Protein AF-A0A372R5J8-F1 (afdb_monomer_lite)

pLDDT: mean 78.82, std 16.4, range [39.34, 97.75]

Foldseek 3Di:
DWPWDKFKWAFADDDPFWTWTAGPVGDTDIDTPVPDDPPDDHGDMDIDIDTDDVVVVVVVVVVVVVVVVVCCVQPPPDAWDWKAKDWPDDDPFWTKIFIDPTRHRPFDQDFFWFDFPNHTDPDGDDPPGRMDPTDGDDDPPGPDDDTTGDGD

Radius of gyration: 34.46 Å; chains: 1; bounding box: 67×27×85 Å

Structure (mmCIF, N/CA/C/O backbone):
data_AF-A0A372R5J8-F1
#
_entry.id   AF-A0A372R5J8-F1
#
loop_
_atom_site.group_PDB
_atom_site.id
_atom_site.type_symbol
_atom_site.label_atom_id
_atom_site.label_alt_id
_atom_site.label_comp_id
_atom_site.label_asym_id
_atom_site.label_entity_id
_atom_site.label_seq_id
_atom_site.pdbx_PDB_ins_code
_atom_site.Cartn_x
_atom_site.Cartn_y
_atom_site.Cartn_z
_atom_site.occupancy
_atom_site.B_iso_or_equiv
_atom_site.auth_seq_id
_atom_site.auth_comp_id
_atom_site.auth_asym_id
_atom_site.auth_atom_id
_atom_site.pdbx_PDB_model_num
ATOM 1 N N . MET A 1 1 ? -27.529 12.595 8.015 1.00 42.12 1 MET A N 1
ATOM 2 C CA . MET A 1 1 ? -27.718 12.433 9.472 1.00 42.12 1 MET A CA 1
ATOM 3 C C . MET A 1 1 ? -26.872 11.249 9.901 1.00 42.12 1 MET A C 1
ATOM 5 O O . MET A 1 1 ? -27.160 10.144 9.464 1.00 42.12 1 MET A O 1
ATOM 9 N N . ALA A 1 2 ? -25.776 11.479 10.626 1.00 51.44 2 ALA A N 1
ATOM 10 C CA . ALA A 1 2 ? -24.936 10.392 11.119 1.00 51.44 2 ALA A CA 1
ATOM 11 C C . ALA A 1 2 ? -25.646 9.736 12.309 1.00 51.44 2 ALA A C 1
ATOM 13 O O . ALA A 1 2 ? -25.893 10.382 13.324 1.00 51.44 2 ALA A O 1
ATOM 14 N N . THR A 1 3 ? -26.035 8.476 12.154 1.00 53.84 3 THR A N 1
ATOM 15 C CA . THR A 1 3 ? -26.587 7.654 13.231 1.00 53.84 3 THR A CA 1
ATOM 16 C C . THR A 1 3 ? -25.436 7.223 14.126 1.00 53.84 3 THR A C 1
ATOM 18 O O . THR A 1 3 ? -24.799 6.203 13.871 1.00 53.84 3 THR A O 1
ATOM 21 N N . SER A 1 4 ? -25.124 8.026 15.139 1.00 62.84 4 SER A N 1
ATOM 22 C CA . SER A 1 4 ? -24.147 7.637 16.148 1.00 62.84 4 SER A CA 1
ATOM 23 C C . SER A 1 4 ? -24.740 6.552 17.033 1.00 62.84 4 SER A C 1
ATOM 25 O O . SER A 1 4 ? -25.627 6.830 17.842 1.00 62.84 4 SER A O 1
ATOM 27 N N . THR A 1 5 ? -24.274 5.317 16.876 1.00 80.88 5 THR A N 1
ATOM 28 C CA . THR A 1 5 ? -24.660 4.212 17.753 1.00 80.88 5 THR A CA 1
ATOM 29 C C . THR A 1 5 ? -23.683 4.160 18.921 1.00 80.88 5 THR A C 1
ATOM 31 O O . THR A 1 5 ? -22.514 3.812 18.745 1.00 80.88 5 THR A O 1
ATOM 34 N N . SER A 1 6 ? -24.153 4.548 20.107 1.00 84.88 6 SER A N 1
ATOM 35 C CA . SER A 1 6 ? -23.440 4.312 21.362 1.00 84.88 6 SER A CA 1
ATOM 36 C C . SER A 1 6 ? -23.974 3.035 21.988 1.00 84.88 6 SER A C 1
ATOM 38 O O . SER A 1 6 ? -25.180 2.920 22.200 1.00 84.88 6 SER A O 1
ATOM 40 N N . VAL A 1 7 ? -23.082 2.101 22.295 1.00 89.19 7 VAL A N 1
ATOM 41 C CA . VAL A 1 7 ? -23.425 0.829 22.939 1.00 89.19 7 VAL A CA 1
ATOM 42 C C . VAL A 1 7 ? -22.705 0.748 24.279 1.00 89.19 7 VAL A C 1
ATOM 44 O O . VAL A 1 7 ? -21.545 1.152 24.403 1.00 89.19 7 VAL A O 1
ATOM 47 N N . GLN A 1 8 ? -23.422 0.270 25.292 1.00 91.12 8 GLN A N 1
ATOM 48 C CA . GLN A 1 8 ? -22.884 0.042 26.623 1.00 91.12 8 GLN A CA 1
ATOM 49 C C . GLN A 1 8 ? -22.286 -1.362 26.717 1.00 91.12 8 GLN A C 1
ATOM 51 O O . GLN A 1 8 ? -22.878 -2.339 26.259 1.00 91.12 8 GLN A O 1
ATOM 56 N N . PHE A 1 9 ? -21.120 -1.451 27.344 1.00 92.94 9 PHE A N 1
ATOM 57 C CA . PHE A 1 9 ? -20.402 -2.693 27.571 1.00 92.94 9 PHE A CA 1
ATOM 58 C C . PHE A 1 9 ? -19.996 -2.817 29.035 1.00 92.94 9 PHE A C 1
ATOM 60 O O . PHE A 1 9 ? -19.575 -1.847 29.662 1.00 92.94 9 PHE A O 1
ATOM 67 N N . THR A 1 10 ? -20.053 -4.035 29.557 1.00 94.00 10 THR A N 1
ATOM 68 C CA . THR A 1 10 ? -19.487 -4.399 30.856 1.00 94.00 10 THR A CA 1
ATOM 69 C C . THR A 1 10 ? -18.141 -5.074 30.647 1.00 94.00 10 THR A C 1
ATOM 71 O O . THR A 1 10 ? -18.009 -5.997 29.847 1.00 94.00 10 THR A O 1
ATOM 74 N N . VAL A 1 11 ? -17.128 -4.632 31.377 1.00 93.50 11 VAL A N 1
ATOM 75 C CA . VAL A 1 11 ? -15.791 -5.220 31.352 1.00 93.50 11 VAL A CA 1
ATOM 76 C C . VAL A 1 11 ? -15.823 -6.499 32.176 1.00 93.50 11 VAL A C 1
ATOM 78 O O . VAL A 1 11 ? -15.963 -6.452 33.392 1.00 93.50 11 VAL A O 1
ATOM 81 N N . GLY A 1 12 ? -15.704 -7.654 31.533 1.00 91.00 12 GLY A N 1
ATOM 82 C CA . GLY A 1 12 ? -15.661 -8.941 32.222 1.00 91.00 12 GLY A CA 1
ATOM 83 C C . GLY A 1 12 ? -14.267 -9.214 32.777 1.00 91.00 12 GLY A C 1
ATOM 84 O O . GLY A 1 12 ? -14.005 -9.088 33.975 1.00 91.00 12 GLY A O 1
ATOM 85 N N . LYS A 1 13 ? -13.345 -9.567 31.882 1.00 90.94 13 LYS A N 1
ATOM 86 C CA . LYS A 1 13 ? -11.959 -9.908 32.218 1.00 90.94 13 LYS A CA 1
ATOM 87 C C . LYS A 1 13 ? -11.016 -8.876 31.617 1.00 90.94 13 LYS A C 1
ATOM 89 O O . LYS A 1 13 ? -11.154 -8.538 30.447 1.00 90.94 13 LYS A O 1
ATOM 94 N N . LEU A 1 14 ? -10.062 -8.404 32.409 1.00 89.56 14 LEU A N 1
ATOM 95 C CA . LEU A 1 14 ? -9.017 -7.493 31.964 1.00 89.56 14 LEU A CA 1
ATOM 96 C C . LEU A 1 14 ? -7.661 -8.185 32.117 1.00 89.56 14 LEU A C 1
ATOM 98 O O . LEU A 1 14 ? -7.237 -8.464 33.237 1.00 89.56 14 LEU A O 1
ATOM 102 N N . ASP A 1 15 ? -6.998 -8.463 30.999 1.00 86.44 15 ASP A N 1
ATOM 103 C CA . ASP A 1 15 ? -5.625 -8.964 30.958 1.00 86.44 15 ASP A CA 1
ATOM 104 C C . ASP A 1 15 ? -4.670 -7.841 30.488 1.00 86.44 15 ASP A C 1
ATOM 106 O O . ASP A 1 15 ? -5.092 -6.787 30.005 1.00 86.44 15 ASP A O 1
ATOM 110 N N . ALA A 1 16 ? -3.354 -8.057 30.596 1.00 78.62 16 ALA A N 1
ATOM 111 C CA . ALA A 1 16 ? -2.317 -7.049 30.314 1.00 78.62 16 ALA A CA 1
ATOM 112 C C . ALA A 1 16 ? -2.219 -6.576 28.842 1.00 78.62 16 ALA A C 1
ATOM 114 O O . ALA A 1 16 ? -1.345 -5.779 28.515 1.00 78.62 16 ALA A O 1
ATOM 115 N N . GLY A 1 17 ? -3.099 -7.041 27.952 1.00 86.44 17 GLY A N 1
ATOM 116 C CA . GLY A 1 17 ? -3.135 -6.615 26.548 1.00 86.44 17 GLY A CA 1
ATOM 117 C C . GLY A 1 17 ? -4.535 -6.592 25.936 1.00 86.44 17 GLY A C 1
ATOM 118 O O . GLY A 1 17 ? -4.828 -5.735 25.106 1.00 86.44 17 GLY A O 1
ATOM 119 N N . MET A 1 18 ? -5.418 -7.484 26.385 1.00 92.88 18 MET A N 1
ATOM 120 C CA . MET A 1 18 ? -6.792 -7.587 25.901 1.00 92.88 18 MET A CA 1
ATOM 121 C C . MET A 1 18 ? -7.776 -7.521 27.066 1.00 92.88 18 MET A C 1
ATOM 123 O O . MET A 1 18 ? -7.498 -7.988 28.171 1.00 92.88 18 MET A O 1
ATOM 127 N N . ALA A 1 19 ? -8.940 -6.950 26.798 1.00 92.56 19 ALA A N 1
ATOM 128 C CA . ALA A 1 19 ? -10.090 -6.922 27.677 1.00 92.56 19 ALA A CA 1
ATOM 129 C C . ALA A 1 19 ? -11.259 -7.645 27.006 1.00 92.56 19 ALA A C 1
ATOM 131 O O . ALA A 1 19 ? -11.444 -7.563 25.793 1.00 92.56 19 ALA A O 1
ATOM 132 N N . ILE A 1 20 ? -12.066 -8.329 27.808 1.00 94.12 20 ILE A N 1
ATOM 133 C CA . ILE A 1 20 ? -13.319 -8.939 27.378 1.00 94.12 20 ILE A CA 1
ATOM 134 C C . ILE A 1 20 ? -14.452 -7.988 27.751 1.00 94.12 20 ILE A C 1
ATOM 136 O O . ILE A 1 20 ? -14.666 -7.713 28.934 1.00 94.12 20 ILE A O 1
ATOM 140 N N . LEU A 1 21 ? -15.173 -7.505 26.745 1.00 93.88 21 LEU A N 1
ATOM 141 C CA . LEU A 1 21 ? -16.349 -6.655 26.879 1.00 93.88 21 LEU A CA 1
ATOM 142 C C . LEU A 1 21 ? -17.614 -7.472 26.608 1.00 93.88 21 LEU A C 1
ATOM 144 O O . LEU A 1 21 ? -17.656 -8.266 25.670 1.00 93.88 21 LEU A O 1
ATOM 148 N N . LEU A 1 22 ? -18.640 -7.266 27.426 1.00 94.00 22 LEU A N 1
ATOM 149 C CA . LEU A 1 22 ? -19.915 -7.975 27.365 1.00 94.00 22 LEU A CA 1
ATOM 150 C C . LEU A 1 22 ? -21.054 -6.976 27.159 1.00 94.00 22 LEU A C 1
ATOM 152 O O . LEU A 1 22 ? -21.148 -5.995 27.898 1.00 94.00 22 LEU A O 1
ATOM 156 N N . THR A 1 23 ? -21.921 -7.214 26.177 1.00 91.00 23 THR A N 1
ATOM 157 C CA . THR A 1 23 ? -23.171 -6.448 26.009 1.00 91.00 23 THR A CA 1
ATOM 158 C C . THR A 1 23 ? -24.303 -7.047 26.844 1.00 91.00 23 THR A C 1
ATOM 160 O O . THR A 1 23 ? -24.238 -8.215 27.225 1.00 91.00 23 THR A O 1
ATOM 163 N N . GLU A 1 24 ? -25.403 -6.309 27.020 1.00 85.75 24 GLU A N 1
ATOM 164 C CA . GLU A 1 24 ? -26.652 -6.849 27.595 1.00 85.75 24 GLU A CA 1
ATOM 165 C C . GLU A 1 24 ? -27.191 -8.048 26.791 1.00 85.75 24 GLU A C 1
ATOM 167 O O . GLU A 1 24 ? -27.637 -9.044 27.359 1.00 85.75 24 GLU A O 1
ATOM 172 N N . ASP A 1 25 ? -27.022 -8.023 25.466 1.00 87.25 25 ASP A N 1
ATOM 173 C CA . ASP A 1 25 ? -27.414 -9.116 24.565 1.00 87.25 25 ASP A CA 1
ATOM 174 C C . ASP A 1 25 ? -26.431 -10.307 24.556 1.00 87.25 25 ASP A C 1
ATOM 176 O O . ASP A 1 25 ? -26.428 -11.105 23.624 1.00 87.25 25 ASP A O 1
ATOM 180 N N . HIS A 1 26 ? -25.573 -10.433 25.575 1.00 82.75 26 HIS A N 1
ATOM 181 C CA . HIS A 1 26 ? -24.602 -11.527 25.736 1.00 82.75 26 HIS A CA 1
ATOM 182 C C . HIS A 1 26 ? -23.557 -11.651 24.609 1.00 82.75 26 HIS A C 1
ATOM 184 O O . HIS A 1 26 ? -22.914 -12.694 24.468 1.00 82.75 26 HIS A O 1
ATOM 190 N N . HIS A 1 27 ? -23.330 -10.593 23.825 1.00 88.81 27 HIS A N 1
ATOM 191 C CA . HIS A 1 27 ? -22.216 -10.554 22.885 1.00 88.81 27 HIS A CA 1
ATOM 192 C C . HIS A 1 27 ? -20.907 -10.342 23.637 1.00 88.81 27 HIS A C 1
ATOM 194 O O . HIS A 1 27 ? -20.806 -9.476 24.507 1.00 88.81 27 HIS A O 1
ATOM 200 N N . LEU A 1 28 ? -19.901 -11.123 23.256 1.00 92.38 28 LEU A N 1
ATOM 201 C CA . LEU A 1 28 ? -18.544 -11.035 23.766 1.00 92.38 28 LEU A CA 1
ATOM 202 C C . LEU A 1 28 ? -17.658 -10.372 22.714 1.00 92.38 28 LEU A C 1
ATOM 204 O O . LEU A 1 28 ? -17.612 -10.820 21.569 1.00 92.38 28 LEU A O 1
ATOM 208 N N . ILE A 1 29 ? -16.943 -9.323 23.113 1.00 92.56 29 ILE A N 1
ATOM 209 C CA . ILE A 1 29 ? -15.983 -8.620 22.263 1.00 92.56 29 ILE A CA 1
ATOM 210 C C . 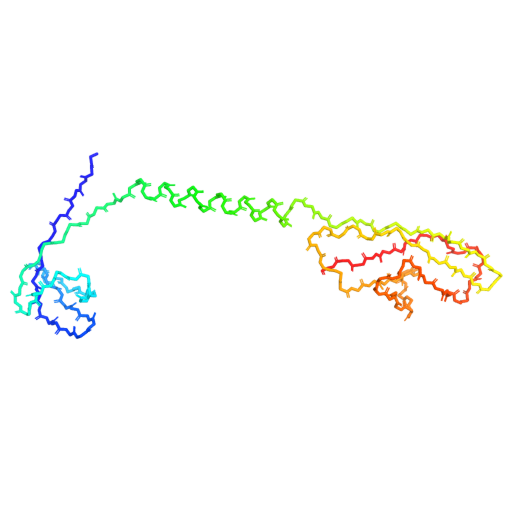ILE A 1 29 ? -14.618 -8.627 22.941 1.00 92.56 29 ILE A C 1
ATOM 212 O O . ILE A 1 29 ? -14.480 -8.220 24.093 1.00 92.56 29 ILE A O 1
ATOM 216 N N . GLU A 1 30 ? -13.599 -9.052 22.204 1.00 93.38 30 GLU A N 1
ATOM 217 C CA . GLU A 1 30 ? -12.208 -8.863 22.599 1.00 93.38 30 GLU A CA 1
ATOM 218 C C . GLU A 1 30 ? -11.747 -7.475 22.151 1.00 93.38 30 GLU A C 1
ATOM 220 O O . GLU A 1 30 ? -11.743 -7.156 20.961 1.00 93.38 30 GLU A O 1
ATOM 225 N N . PHE A 1 31 ? -11.374 -6.634 23.109 1.00 92.62 31 PHE A N 1
ATOM 226 C CA . PHE A 1 31 ? -10.997 -5.248 22.866 1.00 92.62 31 PHE A CA 1
ATOM 227 C C . PHE A 1 31 ? -9.607 -4.962 23.449 1.00 92.62 31 PHE A C 1
ATOM 229 O O . PHE A 1 31 ? -9.354 -5.336 24.595 1.00 92.62 31 PHE A O 1
ATOM 236 N N . PRO A 1 32 ? -8.688 -4.306 22.717 1.00 94.06 32 PRO A N 1
ATOM 237 C CA . PRO A 1 32 ? -7.368 -3.973 23.247 1.00 94.06 32 PRO A CA 1
ATOM 238 C C . PRO A 1 32 ? -7.473 -3.127 24.519 1.00 94.06 32 PRO A C 1
ATOM 240 O O . PRO A 1 32 ? -8.067 -2.047 24.502 1.00 94.06 32 PRO A O 1
ATOM 243 N N . SER A 1 33 ? -6.866 -3.581 25.619 1.00 91.44 33 SER A N 1
ATOM 244 C CA . SER A 1 33 ? -6.976 -2.882 26.909 1.00 91.44 33 SER A CA 1
ATOM 245 C C . SER A 1 33 ? -6.317 -1.498 26.888 1.00 91.44 33 SER A C 1
ATOM 247 O O . SER A 1 33 ? -6.728 -0.616 27.634 1.00 91.44 33 SER A O 1
ATOM 249 N N . LEU A 1 34 ? -5.365 -1.275 25.974 1.00 92.31 34 LEU A N 1
ATOM 250 C CA . LEU A 1 34 ? -4.718 0.020 25.734 1.00 92.31 34 LEU A CA 1
ATOM 251 C C . LEU A 1 34 ? -5.693 1.116 25.276 1.00 92.31 34 LEU A C 1
ATOM 253 O O . LEU A 1 34 ? -5.463 2.291 25.543 1.00 92.31 34 LEU A O 1
ATOM 257 N N . LEU A 1 35 ? -6.753 0.743 24.556 1.00 92.06 35 LEU A N 1
ATOM 258 C CA . LEU A 1 35 ? -7.739 1.690 24.030 1.00 92.06 35 LEU A CA 1
ATOM 259 C C . LEU A 1 35 ? -8.853 1.996 25.042 1.00 92.06 35 LEU A C 1
ATOM 261 O O . LEU A 1 35 ? -9.721 2.822 24.760 1.00 92.06 35 LEU A O 1
ATOM 265 N N . LEU A 1 36 ? -8.853 1.334 26.204 1.00 91.38 36 LEU A N 1
ATOM 266 C CA . LEU A 1 36 ? -9.789 1.628 27.283 1.00 91.38 36 LEU A CA 1
ATOM 267 C C . LEU A 1 36 ? -9.307 2.824 28.121 1.00 91.38 36 LEU A C 1
ATOM 269 O O . LEU A 1 36 ? -8.102 3.053 28.249 1.00 91.38 36 LEU A O 1
ATOM 273 N N . PRO A 1 37 ? -10.233 3.578 28.737 1.00 90.25 37 PRO A N 1
ATOM 274 C CA . PRO A 1 37 ? -9.875 4.630 29.678 1.00 90.25 37 PRO A CA 1
ATOM 275 C C . PRO A 1 37 ? -9.018 4.106 30.845 1.00 90.25 37 PRO A C 1
ATOM 277 O O . PRO A 1 37 ? -9.201 2.970 31.294 1.00 90.25 37 PRO A O 1
ATOM 280 N N . PRO A 1 38 ? -8.111 4.931 31.393 1.00 89.38 38 PRO A N 1
ATOM 281 C CA . PRO A 1 38 ? -7.332 4.546 32.562 1.00 89.38 38 PRO A CA 1
ATOM 282 C C . PRO A 1 38 ? -8.242 4.334 33.781 1.00 89.38 38 PRO A C 1
ATOM 284 O O . PRO A 1 38 ? -9.211 5.063 33.983 1.00 89.38 38 PRO A O 1
ATOM 287 N N . GLY A 1 39 ? -7.906 3.350 34.621 1.00 87.06 39 GLY A N 1
ATOM 288 C CA . GLY A 1 39 ? -8.648 3.048 35.853 1.00 87.06 39 GLY A CA 1
ATOM 289 C C . GLY A 1 39 ? -9.843 2.106 35.680 1.00 87.06 39 GLY A C 1
ATOM 290 O O . GLY A 1 39 ? -10.536 1.826 36.654 1.00 87.06 39 GLY A O 1
ATOM 291 N N . VAL A 1 40 ? -10.069 1.587 34.472 1.00 91.12 40 VAL A N 1
ATOM 292 C CA . VAL A 1 40 ? -11.064 0.542 34.210 1.00 91.12 40 VAL A CA 1
ATOM 293 C C . VAL A 1 40 ? -10.616 -0.790 34.825 1.00 91.12 40 VAL A C 1
ATOM 295 O O . VAL A 1 40 ? -9.481 -1.223 34.636 1.00 91.12 40 VAL A O 1
ATOM 298 N N . THR A 1 41 ? -11.520 -1.454 35.543 1.00 91.25 41 THR A N 1
ATOM 299 C CA . THR A 1 41 ? -11.314 -2.773 36.171 1.00 91.25 41 THR A CA 1
ATOM 300 C C . THR A 1 41 ? -12.419 -3.755 35.767 1.00 91.25 41 THR A C 1
ATOM 302 O O . THR A 1 41 ? -13.438 -3.356 35.199 1.00 91.25 41 THR A O 1
ATOM 305 N N . SER A 1 42 ? -12.253 -5.049 36.063 1.00 90.81 42 SER A N 1
ATOM 306 C CA . SER A 1 42 ? -13.342 -6.028 35.921 1.00 90.81 42 SER A CA 1
ATOM 307 C C . SER A 1 42 ? -14.600 -5.577 36.670 1.00 90.81 42 SER A C 1
ATOM 309 O O . SER A 1 42 ? -14.532 -5.195 37.836 1.00 90.81 42 SER A O 1
ATOM 311 N N . GLY A 1 43 ? -15.744 -5.626 35.993 1.00 90.50 43 GLY A N 1
ATOM 312 C CA . GLY A 1 43 ? -17.043 -5.138 36.459 1.00 90.50 43 GLY A CA 1
ATOM 313 C C . GLY A 1 43 ? -17.351 -3.684 36.088 1.00 90.50 43 GLY A C 1
ATOM 314 O O . GLY A 1 43 ? -18.470 -3.231 36.308 1.00 90.50 43 GLY A O 1
ATOM 315 N N . SER A 1 44 ? -16.397 -2.945 35.514 1.00 92.88 44 SER A N 1
ATOM 316 C CA . SER A 1 44 ? -16.633 -1.566 35.069 1.00 92.88 44 SER A CA 1
ATOM 317 C C . SER A 1 44 ? -17.562 -1.518 33.857 1.00 92.88 44 SER A C 1
ATOM 319 O O . SER A 1 44 ? -17.500 -2.383 32.987 1.00 92.88 44 SER A O 1
ATOM 321 N N . ILE A 1 45 ? -18.380 -0.472 33.765 1.00 91.94 45 ILE A N 1
ATOM 322 C CA . ILE A 1 45 ? -19.261 -0.227 32.620 1.00 91.94 45 ILE A CA 1
ATOM 323 C C . ILE A 1 45 ? -18.654 0.883 31.760 1.00 91.94 45 ILE A C 1
ATOM 325 O O . ILE A 1 45 ? -18.340 1.962 32.263 1.00 91.94 45 ILE A O 1
ATOM 329 N N . VAL A 1 46 ? -18.493 0.623 30.464 1.00 91.62 46 VAL A N 1
ATOM 330 C CA . VAL A 1 46 ? -17.947 1.564 29.480 1.00 91.62 46 VAL A CA 1
ATOM 331 C C . VAL A 1 46 ? -18.953 1.794 28.357 1.00 91.62 46 VAL A C 1
ATOM 333 O O . VAL A 1 46 ? -19.636 0.872 27.920 1.00 91.62 46 VAL A O 1
ATOM 336 N N . ASN A 1 47 ? -19.039 3.028 27.866 1.00 91.00 47 ASN A N 1
ATOM 337 C CA . ASN A 1 47 ? -19.856 3.366 26.703 1.00 91.00 47 ASN A CA 1
ATOM 338 C C . ASN A 1 47 ? -18.935 3.602 25.508 1.00 91.00 47 ASN A C 1
ATOM 340 O O . ASN A 1 47 ? -18.030 4.435 25.586 1.00 91.00 47 ASN A O 1
ATOM 344 N N . ILE A 1 48 ? -19.171 2.887 24.409 1.00 90.06 48 ILE A N 1
ATOM 345 C CA . ILE A 1 48 ? -18.386 3.019 23.179 1.00 90.06 48 ILE A CA 1
ATOM 346 C C . ILE A 1 48 ? -19.293 3.584 22.091 1.00 90.06 48 ILE A C 1
ATOM 348 O O . ILE A 1 48 ? -20.282 2.965 21.697 1.00 90.06 48 ILE A O 1
ATOM 352 N N . GLY A 1 49 ? -18.942 4.775 21.608 1.00 91.12 49 GLY A N 1
ATOM 353 C CA . GLY A 1 49 ? -19.583 5.410 20.463 1.00 91.12 49 GLY A CA 1
ATOM 354 C C . GLY A 1 49 ? -18.821 5.096 19.184 1.00 91.12 49 GLY A C 1
ATOM 355 O O . GLY A 1 49 ? -17.650 5.456 19.068 1.00 91.12 49 GLY A O 1
ATOM 356 N N . VAL A 1 50 ? -19.483 4.458 18.219 1.00 90.06 50 VAL A N 1
ATOM 357 C CA . VAL A 1 50 ? -18.888 4.167 16.909 1.00 90.06 50 VAL A CA 1
ATOM 358 C C . VAL A 1 50 ? -19.528 5.065 15.862 1.00 90.06 50 VAL A C 1
ATOM 360 O O . VAL A 1 50 ? -20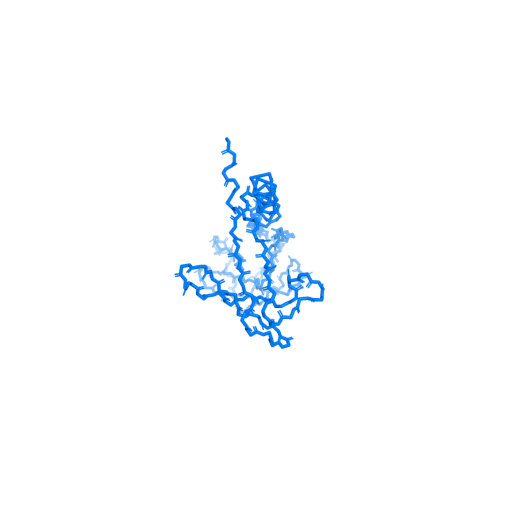.742 5.046 15.670 1.00 90.06 50 VAL A O 1
ATOM 363 N N . ASN A 1 51 ? -18.692 5.855 15.189 1.00 91.56 51 ASN A N 1
ATOM 364 C CA . ASN A 1 51 ? -19.105 6.796 14.157 1.00 91.56 51 ASN A CA 1
ATOM 365 C C . ASN A 1 51 ? -18.226 6.647 12.923 1.00 91.56 51 ASN A C 1
ATOM 367 O O . ASN A 1 51 ? -17.000 6.595 13.029 1.00 91.56 51 ASN A O 1
ATOM 371 N N . ARG A 1 52 ? -18.855 6.634 11.748 1.00 91.94 52 ARG A N 1
ATOM 372 C CA . ARG A 1 52 ? -18.134 6.674 10.478 1.00 91.94 52 ARG A CA 1
ATOM 373 C C . ARG A 1 52 ? -17.627 8.092 10.216 1.00 91.94 52 ARG A C 1
ATOM 375 O O . ARG A 1 52 ? -18.412 9.039 10.252 1.00 91.94 52 ARG A O 1
ATOM 382 N N . ASN A 1 53 ? -16.329 8.224 9.957 1.00 93.88 53 ASN A N 1
ATOM 383 C CA . ASN A 1 53 ? -15.680 9.505 9.696 1.00 93.88 53 ASN A CA 1
ATOM 384 C C . ASN A 1 53 ? -15.446 9.688 8.189 1.00 93.88 53 ASN A C 1
ATOM 386 O O . ASN A 1 53 ? -14.414 9.285 7.661 1.00 93.88 53 ASN A O 1
ATOM 390 N N . TYR A 1 54 ? -16.422 10.293 7.511 1.00 94.62 54 TYR A N 1
ATOM 391 C CA . TYR A 1 54 ? -16.381 10.511 6.062 1.00 94.62 54 TYR A CA 1
ATOM 392 C C . TYR A 1 54 ? -15.274 11.481 5.631 1.00 94.62 54 TYR A C 1
ATOM 394 O O . TYR A 1 54 ? -14.653 11.262 4.596 1.00 94.62 54 TYR A O 1
ATOM 402 N N . ASP A 1 55 ? -14.979 12.497 6.444 1.00 95.69 55 ASP A N 1
ATOM 403 C CA . ASP A 1 55 ? -13.956 13.498 6.124 1.00 95.69 55 ASP A CA 1
ATOM 404 C C . ASP A 1 55 ? -12.559 12.860 6.077 1.00 95.69 55 ASP A C 1
ATOM 406 O O . ASP A 1 55 ? -11.754 13.139 5.188 1.00 95.69 55 ASP A O 1
ATOM 410 N N . GLN A 1 56 ? -12.273 11.954 7.020 1.00 95.81 56 GLN A N 1
ATOM 411 C CA . GLN A 1 56 ? -11.023 11.189 7.030 1.00 95.81 56 GLN A CA 1
ATOM 412 C C . GLN A 1 56 ? -10.948 10.172 5.885 1.00 95.81 56 GLN A C 1
ATOM 414 O O . GLN A 1 56 ? -9.872 9.984 5.320 1.00 95.81 56 GLN A O 1
ATOM 419 N N . GLU A 1 57 ? -12.065 9.535 5.517 1.00 96.38 57 GLU A N 1
ATOM 420 C CA . GLU A 1 57 ? -12.111 8.631 4.358 1.00 96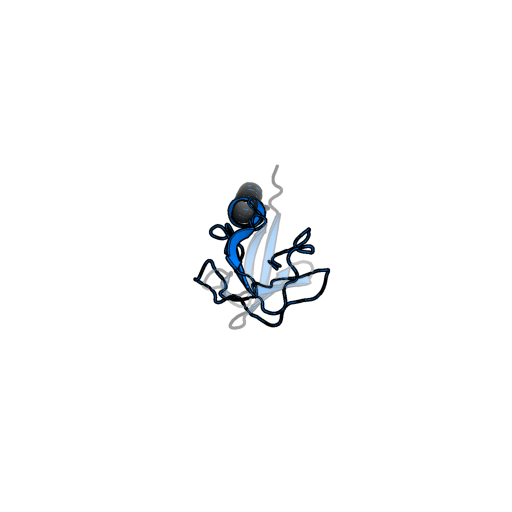.38 57 GLU A CA 1
ATOM 421 C C . GLU A 1 57 ? -11.783 9.371 3.053 1.00 96.38 57 GLU A C 1
ATOM 423 O O . GLU A 1 57 ? -10.970 8.894 2.258 1.00 96.38 57 GLU A O 1
ATOM 428 N N . GLU A 1 58 ? -12.365 10.555 2.844 1.00 97.06 58 GLU A N 1
ATOM 429 C CA . GLU A 1 58 ? -12.084 11.384 1.669 1.00 97.06 58 GLU A CA 1
ATOM 430 C C . GLU A 1 58 ? -10.623 11.856 1.648 1.00 97.06 58 GLU A C 1
ATOM 432 O O . GLU A 1 58 ? -9.954 11.750 0.615 1.00 97.06 58 GLU A O 1
ATOM 437 N N . ALA A 1 59 ? -10.099 12.307 2.793 1.00 97.25 59 ALA A N 1
ATOM 438 C CA . ALA A 1 59 ? -8.710 12.740 2.916 1.00 97.25 59 ALA A CA 1
ATOM 439 C C . ALA A 1 59 ? -7.715 11.613 2.587 1.00 97.25 59 ALA A C 1
ATOM 441 O O . ALA A 1 59 ? -6.816 11.818 1.769 1.00 97.25 59 ALA A O 1
ATOM 442 N N . GLN A 1 60 ? -7.906 10.414 3.150 1.00 97.00 60 GLN A N 1
ATOM 443 C CA . GLN A 1 60 ? -7.046 9.262 2.853 1.00 97.00 60 GLN A CA 1
ATOM 444 C C . GLN A 1 60 ? -7.172 8.804 1.399 1.00 97.00 60 GLN A C 1
ATOM 446 O O . GLN A 1 60 ? -6.172 8.457 0.772 1.00 97.00 60 GLN A O 1
ATOM 451 N N . SER A 1 61 ? -8.384 8.825 0.835 1.00 97.06 61 SER A N 1
ATOM 452 C CA . SER A 1 61 ? -8.589 8.488 -0.577 1.00 97.06 61 SER A CA 1
ATOM 453 C C . SER A 1 61 ? -7.826 9.449 -1.487 1.00 97.06 61 SER A C 1
ATOM 455 O O . SER A 1 61 ? -7.192 9.024 -2.453 1.00 97.06 61 SER A O 1
ATOM 457 N N . LYS A 1 62 ? -7.854 10.747 -1.178 1.00 97.62 62 LYS A N 1
ATOM 458 C CA . LYS A 1 62 ? -7.108 11.754 -1.932 1.00 97.62 62 LYS A CA 1
ATOM 459 C C . LYS A 1 62 ? -5.597 11.530 -1.835 1.00 97.62 62 LYS A C 1
ATOM 461 O O . LYS A 1 62 ? -4.941 11.468 -2.871 1.00 97.62 62 LYS A O 1
ATOM 466 N N . GLU A 1 63 ? -5.067 11.352 -0.627 1.00 97.69 63 GLU A N 1
ATOM 467 C CA . GLU A 1 63 ? -3.638 11.084 -0.402 1.00 97.69 63 GLU A CA 1
ATOM 468 C C . GLU A 1 63 ? -3.171 9.831 -1.160 1.00 97.69 63 GLU A C 1
ATOM 470 O O . GLU A 1 63 ? -2.121 9.831 -1.807 1.00 97.69 63 GLU A O 1
ATOM 475 N N . PHE A 1 64 ? -3.990 8.776 -1.149 1.00 97.75 64 PHE A N 1
ATOM 476 C CA . PHE A 1 64 ? -3.717 7.554 -1.893 1.00 97.75 64 PHE A CA 1
ATOM 477 C C . PHE A 1 64 ? -3.564 7.819 -3.396 1.00 97.75 64 PHE A C 1
ATOM 479 O O . PHE A 1 64 ? -2.587 7.374 -4.004 1.00 97.75 64 PHE A O 1
ATOM 486 N N . TRP A 1 65 ? -4.499 8.552 -4.005 1.00 97.75 65 TRP A N 1
ATOM 487 C CA . TRP A 1 65 ? -4.441 8.851 -5.437 1.00 97.75 65 TRP A CA 1
ATOM 488 C C . TRP A 1 65 ? -3.295 9.791 -5.800 1.00 97.75 65 TRP A C 1
ATOM 490 O O . TRP A 1 65 ? -2.617 9.549 -6.798 1.00 97.75 65 TRP A O 1
ATOM 500 N N . GLU A 1 66 ? -3.015 10.798 -4.973 1.00 97.62 66 GLU A N 1
ATOM 501 C CA . GLU A 1 66 ? -1.862 11.685 -5.162 1.00 97.62 66 GLU A CA 1
ATOM 502 C C . GLU A 1 66 ? -0.544 10.897 -5.170 1.00 97.62 66 GLU A C 1
ATOM 504 O O . GLU A 1 66 ? 0.312 11.113 -6.034 1.00 97.62 66 GLU A O 1
ATOM 509 N N . LEU A 1 67 ? -0.397 9.920 -4.269 1.00 97.00 67 LEU A N 1
ATOM 510 C CA . LEU A 1 67 ? 0.764 9.033 -4.250 1.00 97.00 67 LEU A CA 1
ATOM 511 C C . LEU A 1 67 ? 0.849 8.169 -5.517 1.00 97.00 67 LEU A C 1
ATOM 513 O O . LEU A 1 67 ? 1.926 8.044 -6.106 1.00 97.00 67 LEU A O 1
ATOM 517 N N . GLN A 1 68 ? -0.266 7.577 -5.957 1.00 96.12 68 GLN A N 1
ATOM 518 C CA . GLN A 1 68 ? -0.290 6.770 -7.182 1.00 96.12 68 GLN A CA 1
ATOM 519 C C . GLN A 1 68 ? 0.091 7.600 -8.413 1.00 96.12 68 GLN A C 1
ATOM 521 O O . GLN A 1 68 ? 0.888 7.152 -9.243 1.00 96.12 68 GLN A O 1
ATOM 526 N N . GLU A 1 69 ? -0.418 8.827 -8.519 1.00 95.81 69 GLU A N 1
ATOM 527 C CA . GLU A 1 69 ? -0.056 9.745 -9.597 1.00 95.81 69 GLU A CA 1
ATOM 528 C C . GLU A 1 69 ? 1.421 10.138 -9.547 1.00 95.81 69 GLU A C 1
ATOM 530 O O . GLU A 1 69 ? 2.074 10.187 -10.594 1.00 95.81 69 GLU A O 1
ATOM 535 N N . ALA A 1 70 ? 1.973 10.367 -8.354 1.00 94.12 70 ALA A N 1
ATOM 536 C CA . ALA A 1 70 ? 3.394 10.649 -8.180 1.00 94.12 70 ALA A CA 1
ATOM 537 C C . ALA A 1 70 ? 4.266 9.471 -8.648 1.00 94.12 70 ALA A C 1
ATOM 539 O O . ALA A 1 70 ? 5.200 9.675 -9.428 1.00 94.12 70 ALA A O 1
ATOM 540 N N . ILE A 1 71 ? 3.924 8.238 -8.259 1.00 92.19 71 ILE A N 1
ATOM 541 C CA . ILE A 1 71 ? 4.626 7.019 -8.696 1.00 92.19 71 ILE A CA 1
ATOM 542 C C . ILE A 1 71 ? 4.534 6.862 -10.219 1.00 92.19 71 ILE A C 1
ATOM 544 O O . ILE A 1 71 ? 5.542 6.615 -10.886 1.00 92.19 71 ILE A O 1
ATOM 548 N N . LEU A 1 72 ? 3.342 7.040 -10.793 1.00 90.56 72 LEU A N 1
ATOM 549 C CA . LEU A 1 72 ? 3.135 6.940 -12.237 1.00 90.56 72 LEU A CA 1
ATOM 550 C C . LEU A 1 72 ? 3.929 8.008 -12.998 1.00 90.56 72 LEU A C 1
ATOM 552 O O . LEU A 1 72 ? 4.503 7.727 -14.053 1.00 90.56 72 LEU A O 1
ATOM 556 N N . LYS A 1 73 ? 3.968 9.235 -12.475 1.00 89.38 73 LYS A N 1
ATOM 557 C CA . LYS A 1 73 ? 4.727 10.338 -13.063 1.00 89.38 73 LYS A CA 1
ATOM 558 C C . LYS A 1 73 ? 6.224 10.049 -13.050 1.00 89.38 73 LYS A C 1
ATOM 560 O O . LYS A 1 73 ? 6.869 10.285 -14.070 1.00 89.38 73 LYS A O 1
ATOM 565 N N . GLU A 1 74 ? 6.739 9.538 -11.937 1.00 87.56 74 GLU A N 1
ATOM 566 C CA . GLU A 1 74 ? 8.166 9.287 -11.759 1.00 87.56 74 GLU A CA 1
A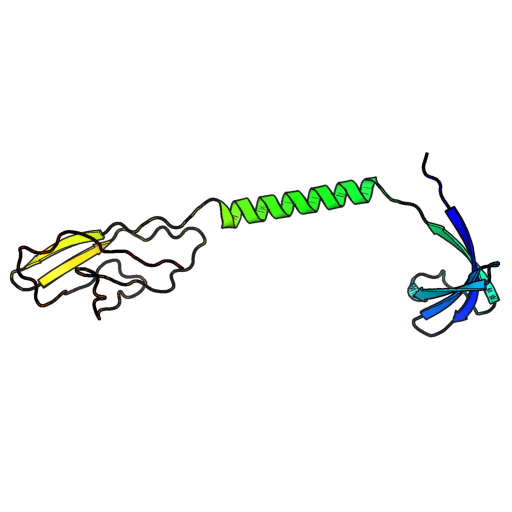TOM 567 C C . GLU A 1 74 ? 8.641 8.095 -12.597 1.00 87.56 74 GLU A C 1
ATOM 569 O O . GLU A 1 74 ? 9.614 8.217 -13.338 1.00 87.56 74 GLU A O 1
ATOM 574 N N . PHE A 1 75 ? 7.930 6.963 -12.550 1.00 85.69 75 PHE A N 1
ATOM 575 C CA . PHE A 1 75 ? 8.402 5.698 -13.131 1.00 85.69 75 PHE A CA 1
ATOM 576 C C . PHE A 1 75 ? 7.692 5.278 -14.423 1.00 85.69 75 PHE A C 1
ATOM 578 O O . PHE A 1 75 ? 8.223 4.463 -15.176 1.00 85.69 75 PHE A O 1
ATOM 585 N N . GLY A 1 76 ? 6.489 5.789 -14.689 1.00 79.50 76 GLY A N 1
ATOM 586 C CA . GLY A 1 76 ? 5.620 5.279 -15.756 1.00 79.50 76 GLY A CA 1
ATOM 587 C C . GLY A 1 76 ? 5.557 6.127 -17.025 1.00 79.50 76 GLY A C 1
ATOM 588 O O . GLY A 1 76 ? 5.096 5.633 -18.054 1.00 79.50 76 GLY A O 1
ATOM 589 N N . ARG A 1 77 ? 6.004 7.390 -16.990 1.00 80.69 77 ARG A N 1
ATOM 590 C CA . ARG A 1 77 ? 5.875 8.302 -18.144 1.00 80.69 77 ARG A CA 1
ATOM 591 C C . ARG A 1 77 ? 6.943 8.104 -19.210 1.00 80.69 77 ARG A C 1
ATOM 593 O O . ARG A 1 77 ? 6.618 8.089 -20.395 1.00 80.69 77 ARG A O 1
ATOM 600 N N . ASN A 1 78 ? 8.198 7.948 -18.800 1.00 82.88 78 ASN A N 1
ATOM 601 C CA . ASN A 1 78 ? 9.324 7.968 -19.726 1.00 82.88 78 ASN A CA 1
ATOM 602 C C . ASN A 1 78 ? 9.920 6.572 -19.875 1.00 82.88 78 ASN A C 1
ATOM 604 O O . ASN A 1 78 ? 10.549 6.041 -18.959 1.00 82.88 78 ASN A O 1
ATOM 608 N N . LYS A 1 79 ? 9.724 5.979 -21.052 1.00 82.75 79 LYS A N 1
ATOM 609 C CA . LYS A 1 79 ? 10.368 4.717 -21.421 1.00 82.75 79 LYS A CA 1
ATOM 610 C C . LYS A 1 79 ? 11.805 4.981 -21.882 1.00 82.75 79 LYS A C 1
ATOM 612 O O . LYS A 1 79 ? 12.076 6.059 -22.412 1.00 82.75 79 LYS A O 1
ATOM 617 N N . PRO A 1 80 ? 12.732 4.026 -21.700 1.00 84.94 80 PRO A N 1
ATOM 618 C CA . PRO A 1 80 ? 14.069 4.146 -22.265 1.00 84.94 80 PRO A CA 1
ATOM 619 C C . PRO A 1 80 ? 13.979 4.297 -23.786 1.00 84.94 80 PRO A C 1
ATOM 621 O O . PRO A 1 80 ? 13.175 3.627 -24.442 1.00 84.94 80 PRO A O 1
ATOM 624 N N . GLU A 1 81 ? 14.799 5.180 -24.344 1.00 85.31 81 GLU A N 1
ATOM 625 C CA . GLU A 1 81 ? 14.855 5.361 -25.788 1.00 85.31 81 GLU A CA 1
ATOM 626 C C . GLU A 1 81 ? 15.621 4.219 -26.449 1.00 85.31 81 GLU A C 1
ATOM 628 O O . GLU A 1 81 ? 16.522 3.607 -25.867 1.00 85.31 81 GLU A O 1
ATOM 633 N N . SER A 1 82 ? 15.261 3.934 -27.701 1.00 81.25 82 SER A N 1
ATOM 634 C CA . SER A 1 82 ? 16.040 2.998 -28.501 1.00 81.25 82 SER A CA 1
ATOM 635 C C . SER A 1 82 ? 17.420 3.596 -28.774 1.00 81.25 82 SER A C 1
ATOM 637 O O . SER A 1 82 ? 17.517 4.759 -29.173 1.00 81.25 82 SER A O 1
ATOM 639 N N . PRO A 1 83 ? 18.492 2.817 -28.598 1.00 81.75 83 PRO A N 1
ATOM 640 C CA . PRO A 1 83 ? 19.843 3.297 -28.846 1.00 81.75 83 PRO A CA 1
ATOM 641 C C . PRO A 1 83 ? 20.052 3.668 -30.316 1.00 81.75 83 PRO A C 1
ATOM 643 O O . PRO A 1 83 ? 19.487 3.051 -31.224 1.00 81.75 83 PRO A O 1
ATOM 646 N N . ARG A 1 84 ? 20.950 4.618 -30.567 1.00 81.12 84 ARG A N 1
ATOM 647 C CA . ARG A 1 84 ? 21.336 5.003 -31.927 1.00 81.12 84 ARG A CA 1
ATOM 648 C C . ARG A 1 84 ? 22.768 4.592 -32.195 1.00 81.12 84 ARG A C 1
ATOM 650 O O . ARG A 1 84 ? 23.690 5.105 -31.568 1.00 81.12 84 ARG A O 1
ATOM 657 N N . LEU A 1 85 ? 22.930 3.643 -33.111 1.00 79.38 85 LEU A N 1
ATOM 658 C CA . LEU A 1 85 ? 24.219 3.093 -33.504 1.00 79.38 85 LEU A CA 1
ATOM 659 C C . LEU A 1 85 ? 24.726 3.756 -34.785 1.00 79.38 85 LEU A C 1
ATOM 661 O O . LEU A 1 85 ? 24.013 3.833 -35.785 1.00 79.38 85 LEU A O 1
ATOM 665 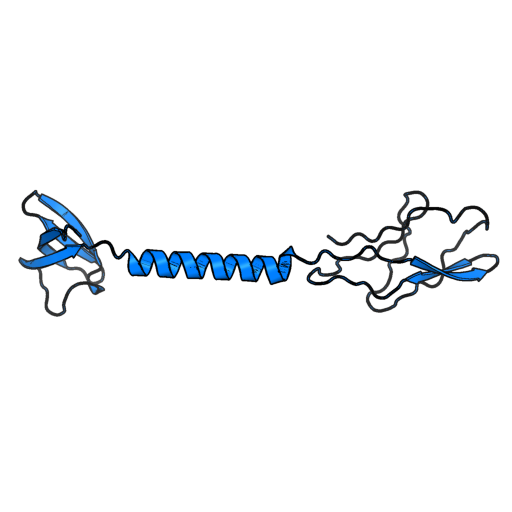N N . HIS A 1 86 ? 25.996 4.124 -34.767 1.00 80.12 86 HIS A N 1
ATOM 666 C CA . HIS A 1 86 ? 26.739 4.717 -35.861 1.00 80.12 86 HIS A CA 1
ATOM 667 C C . HIS A 1 86 ? 28.005 3.912 -36.157 1.00 80.12 86 HIS A C 1
ATOM 669 O O . HIS A 1 86 ? 28.563 3.204 -35.314 1.00 80.12 86 HIS A O 1
ATOM 675 N N . ILE A 1 87 ? 28.472 4.026 -37.396 1.00 81.19 87 ILE A N 1
ATOM 676 C CA . ILE A 1 87 ? 29.755 3.470 -37.807 1.00 81.19 87 ILE A CA 1
ATOM 677 C C . ILE A 1 87 ? 30.788 4.584 -37.690 1.00 81.19 87 ILE A C 1
ATOM 679 O O . ILE A 1 87 ? 30.693 5.584 -38.397 1.00 81.19 87 ILE A O 1
ATOM 683 N N . LYS A 1 88 ? 31.775 4.399 -36.814 1.00 81.19 88 LYS A N 1
ATOM 684 C CA . LYS A 1 88 ? 32.843 5.379 -36.594 1.00 81.19 88 LYS A CA 1
ATOM 685 C C . LYS A 1 88 ? 33.942 5.256 -37.636 1.00 81.19 88 LYS A C 1
ATOM 687 O O . LYS A 1 88 ? 34.397 6.245 -38.197 1.00 81.19 88 LYS A O 1
ATOM 692 N N . GLN A 1 89 ? 34.379 4.025 -37.889 1.00 78.12 89 GLN A N 1
ATOM 693 C CA . GLN A 1 89 ? 35.464 3.756 -38.821 1.00 78.12 89 GLN A CA 1
ATOM 694 C C . GLN A 1 89 ? 35.303 2.379 -39.452 1.00 78.12 89 GLN A C 1
ATOM 696 O O . GLN A 1 89 ? 34.950 1.405 -38.785 1.00 78.12 89 GLN A O 1
ATOM 701 N N . ILE A 1 90 ? 35.614 2.308 -40.743 1.00 80.12 90 ILE A N 1
ATOM 702 C CA . ILE A 1 90 ? 35.669 1.074 -41.519 1.00 80.12 90 ILE A CA 1
ATOM 703 C C . ILE A 1 90 ? 37.103 0.903 -42.010 1.00 80.12 90 ILE A C 1
ATOM 705 O O . ILE A 1 90 ? 37.704 1.824 -42.554 1.00 80.12 90 ILE A O 1
ATOM 709 N N . THR A 1 91 ? 37.652 -0.285 -41.807 1.00 75.25 91 THR A N 1
ATOM 710 C CA . THR A 1 91 ? 38.944 -0.714 -42.349 1.00 75.25 91 THR A CA 1
ATOM 711 C C . THR A 1 91 ? 38.742 -1.992 -43.155 1.00 75.25 91 THR A C 1
ATOM 713 O O . THR A 1 91 ? 37.662 -2.580 -43.131 1.00 75.25 91 THR A O 1
ATOM 716 N N . GLN A 1 92 ? 39.784 -2.452 -43.846 1.00 67.69 92 GLN A N 1
ATOM 717 C CA . GLN A 1 92 ? 39.707 -3.640 -44.699 1.00 67.69 92 GLN A CA 1
ATOM 718 C C . GLN A 1 92 ? 39.248 -4.907 -43.955 1.00 67.69 92 GLN A C 1
ATOM 720 O O . GLN A 1 92 ? 38.612 -5.764 -44.555 1.00 67.69 92 GLN A O 1
ATOM 725 N N . THR A 1 93 ? 39.552 -5.030 -42.660 1.00 69.62 93 THR A N 1
ATOM 726 C CA . THR A 1 93 ? 39.275 -6.244 -41.872 1.00 69.62 93 THR A CA 1
ATOM 727 C C . THR A 1 93 ? 38.442 -5.996 -40.617 1.00 69.62 93 THR A C 1
ATOM 729 O O . THR A 1 93 ? 38.085 -6.953 -39.924 1.00 69.62 93 THR A O 1
ATOM 732 N N . SER A 1 94 ? 38.124 -4.738 -40.298 1.00 70.25 94 SER A N 1
ATOM 733 C CA . SER A 1 94 ? 37.404 -4.401 -39.070 1.00 70.25 94 SER A CA 1
ATOM 734 C C . SER A 1 94 ? 36.525 -3.164 -39.196 1.00 70.25 94 SER A C 1
ATOM 736 O O . SER A 1 94 ? 36.824 -2.244 -39.959 1.00 70.25 94 SER A O 1
ATOM 738 N N . VAL A 1 95 ? 35.459 -3.136 -38.399 1.00 74.38 95 VAL A N 1
ATOM 739 C CA . VAL A 1 95 ? 34.600 -1.963 -38.216 1.00 74.38 95 VAL A CA 1
ATOM 740 C C . VAL A 1 95 ? 34.549 -1.597 -36.742 1.00 74.38 95 VAL A C 1
ATOM 742 O O . VAL A 1 95 ? 34.476 -2.470 -35.870 1.00 74.38 95 VAL A O 1
ATOM 745 N N . ILE A 1 96 ? 34.606 -0.293 -36.493 1.00 77.75 96 ILE A N 1
ATOM 746 C CA . ILE A 1 96 ? 34.416 0.322 -35.185 1.00 77.75 96 ILE A CA 1
ATOM 747 C C . ILE A 1 96 ? 33.007 0.899 -35.158 1.00 77.75 96 ILE A C 1
ATOM 749 O O . ILE A 1 96 ? 32.640 1.722 -36.003 1.00 77.75 96 ILE A O 1
ATOM 753 N N . LEU A 1 97 ? 32.229 0.443 -34.183 1.00 78.06 97 LEU A N 1
ATOM 754 C CA . LEU A 1 97 ? 30.879 0.921 -33.931 1.00 78.06 97 LEU A CA 1
ATOM 755 C C . LEU A 1 97 ? 30.887 1.868 -32.735 1.00 78.06 97 LEU A C 1
ATOM 757 O O . LEU A 1 97 ? 31.588 1.629 -31.749 1.00 78.06 97 LEU A O 1
ATOM 761 N N . GLU A 1 98 ? 30.087 2.917 -32.833 1.00 81.75 98 GLU A N 1
ATOM 762 C CA . GLU A 1 98 ? 29.872 3.919 -31.793 1.00 81.75 98 GLU A CA 1
ATOM 763 C C . GLU A 1 98 ? 28.370 4.127 -31.628 1.00 81.75 98 GLU A C 1
ATOM 765 O O . GLU A 1 98 ? 27.616 3.986 -32.587 1.00 81.75 98 GLU A O 1
ATOM 770 N N . TRP A 1 99 ? 27.908 4.431 -30.425 1.00 83.25 99 TRP A N 1
ATOM 771 C CA . TRP A 1 99 ? 26.511 4.782 -30.189 1.00 83.25 99 TRP A CA 1
ATOM 772 C C . TRP A 1 99 ? 26.410 6.071 -29.390 1.00 83.25 99 TRP A C 1
ATOM 774 O O . TRP A 1 99 ? 27.321 6.449 -28.655 1.00 83.25 99 TRP A O 1
ATOM 784 N N . GLU A 1 100 ? 25.288 6.761 -29.552 1.00 83.44 100 GLU A N 1
ATOM 785 C CA . GLU A 1 100 ? 24.982 7.929 -28.730 1.00 83.44 100 GLU A CA 1
ATOM 786 C C . GLU A 1 100 ? 24.783 7.525 -27.257 1.00 83.44 100 GLU A C 1
ATOM 788 O O . GLU A 1 100 ? 24.387 6.386 -26.985 1.00 83.44 100 GLU A O 1
ATOM 793 N N . PRO A 1 101 ? 25.028 8.435 -26.293 1.00 83.81 101 PRO A N 1
ATOM 794 C CA . PRO A 1 101 ? 24.757 8.176 -24.882 1.00 83.81 101 PRO A CA 1
ATOM 795 C C . PRO A 1 101 ? 23.343 7.621 -24.662 1.00 83.81 101 PRO A C 1
ATOM 797 O O . PRO A 1 101 ? 22.360 8.177 -25.148 1.00 83.81 101 PRO A O 1
ATOM 800 N N . LEU A 1 102 ? 23.243 6.508 -23.931 1.00 83.19 102 LEU A N 1
ATOM 801 C CA . LEU A 1 102 ? 21.972 5.813 -23.730 1.00 83.19 102 LEU A CA 1
ATOM 802 C C . LEU A 1 102 ? 21.032 6.638 -22.844 1.00 83.19 102 LEU A C 1
ATOM 804 O O . LEU A 1 102 ? 21.344 6.915 -21.685 1.00 83.19 102 LEU A O 1
ATOM 808 N N . VAL A 1 103 ? 19.848 6.964 -23.363 1.00 84.50 103 VAL A N 1
ATOM 809 C CA . VAL A 1 103 ? 18.796 7.664 -22.615 1.00 84.50 103 VAL A CA 1
ATOM 810 C C . VAL A 1 103 ? 17.867 6.634 -21.969 1.00 84.50 103 VAL A C 1
ATOM 812 O O . VAL A 1 103 ? 16.894 6.168 -22.561 1.00 84.50 103 VAL A O 1
ATOM 815 N N . LEU A 1 104 ? 18.203 6.234 -20.742 1.00 80.88 104 LEU A N 1
ATOM 816 C CA . LEU A 1 104 ? 17.500 5.163 -20.021 1.00 80.88 104 LEU A CA 1
ATOM 817 C C . LEU A 1 104 ? 16.343 5.661 -19.145 1.00 80.88 104 LEU A C 1
ATOM 819 O O . LEU A 1 104 ? 15.512 4.858 -18.723 1.00 80.88 104 LEU A O 1
ATOM 823 N N . HIS A 1 105 ? 16.274 6.969 -18.881 1.00 85.19 105 HIS A N 1
ATOM 824 C CA . HIS A 1 105 ? 15.350 7.558 -17.909 1.00 85.19 105 HIS A CA 1
ATOM 825 C C . HIS A 1 105 ? 15.476 6.865 -16.537 1.00 85.19 105 HIS A C 1
ATOM 827 O O . HIS A 1 105 ? 16.565 6.860 -15.970 1.00 85.19 105 HIS A O 1
ATOM 833 N N . GLN A 1 106 ? 14.401 6.260 -16.019 1.00 81.81 106 GLN A N 1
ATOM 834 C CA . GLN A 1 106 ? 14.410 5.523 -14.745 1.00 81.81 106 GLN A CA 1
ATOM 835 C C . GLN A 1 106 ? 14.839 4.051 -14.875 1.00 81.81 106 GLN A C 1
ATOM 837 O O . GLN A 1 106 ? 14.922 3.331 -13.876 1.00 81.81 106 GLN A O 1
ATOM 842 N N . ALA A 1 107 ? 15.098 3.563 -16.091 1.00 81.00 107 ALA A N 1
ATOM 843 C CA . ALA A 1 107 ? 15.532 2.189 -16.297 1.00 81.00 107 ALA A CA 1
ATOM 844 C C . ALA A 1 107 ? 17.015 2.016 -15.933 1.00 81.00 107 ALA A C 1
ATOM 846 O O . ALA A 1 107 ? 17.862 2.856 -16.235 1.00 81.00 107 ALA A O 1
ATOM 847 N N . LYS A 1 108 ? 17.353 0.874 -15.331 1.00 80.44 108 LYS A N 1
ATOM 848 C CA . LYS A 1 108 ? 18.748 0.481 -15.096 1.00 80.44 108 LYS A CA 1
ATOM 849 C C . LYS A 1 108 ? 19.238 -0.376 -16.257 1.00 80.44 108 LYS A C 1
ATOM 851 O O . LYS A 1 108 ? 18.580 -1.341 -16.639 1.00 80.44 108 LYS A O 1
ATOM 856 N N . LEU A 1 109 ? 20.410 -0.052 -16.800 1.00 79.50 109 LEU A N 1
ATOM 857 C CA . LEU A 1 109 ? 21.041 -0.874 -17.830 1.00 79.50 109 LEU A CA 1
ATOM 858 C C . LEU A 1 109 ? 21.546 -2.180 -17.214 1.00 79.50 109 LEU A C 1
ATOM 860 O O . LEU A 1 109 ? 22.413 -2.155 -16.345 1.00 79.50 109 LEU A O 1
ATOM 864 N N . LYS A 1 110 ? 21.032 -3.318 -17.684 1.00 77.56 110 LYS A N 1
ATOM 865 C CA . LYS A 1 110 ? 21.535 -4.643 -17.287 1.00 77.56 110 LYS A CA 1
ATOM 866 C C . LYS A 1 110 ? 22.692 -5.102 -18.162 1.00 77.56 110 LYS A C 1
ATOM 868 O O . LYS A 1 110 ? 23.717 -5.541 -17.655 1.00 77.56 110 LYS A O 1
ATOM 873 N N . ALA A 1 111 ? 22.509 -5.032 -19.478 1.00 74.00 111 ALA A N 1
ATOM 874 C CA . ALA A 1 111 ? 23.494 -5.489 -20.441 1.00 74.00 111 ALA A CA 1
ATOM 875 C C . ALA A 1 111 ? 23.359 -4.735 -21.762 1.00 74.00 111 ALA A C 1
ATOM 877 O O . ALA A 1 111 ? 22.274 -4.309 -22.149 1.00 74.00 111 ALA A O 1
ATOM 878 N N . LEU A 1 112 ? 24.480 -4.625 -22.466 1.00 75.69 112 LEU A N 1
ATOM 879 C CA . LEU A 1 112 ? 24.575 -4.021 -23.781 1.00 75.69 112 LEU A CA 1
ATOM 880 C C . LEU A 1 112 ? 25.111 -5.075 -24.757 1.00 75.69 112 LEU A C 1
ATOM 882 O O . LEU A 1 112 ? 26.250 -5.526 -24.630 1.00 75.69 112 LEU A O 1
ATOM 886 N N . ASN A 1 113 ? 24.257 -5.520 -25.681 1.00 73.81 113 ASN A N 1
ATOM 887 C CA . ASN A 1 113 ? 24.540 -6.617 -26.606 1.00 73.81 113 ASN A CA 1
ATOM 888 C C . ASN A 1 113 ? 24.479 -6.127 -28.050 1.00 73.81 113 ASN A C 1
ATOM 890 O O . ASN A 1 113 ? 23.597 -5.348 -28.402 1.00 73.81 113 ASN A O 1
ATOM 894 N N . ILE A 1 114 ? 25.388 -6.621 -28.890 1.00 73.62 114 ILE A N 1
ATOM 895 C CA . ILE A 1 114 ? 25.391 -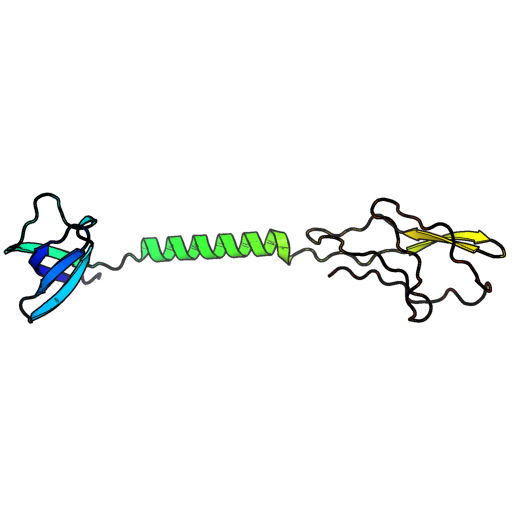6.333 -30.324 1.00 73.62 114 ILE A CA 1
ATOM 896 C C . ILE A 1 114 ? 24.999 -7.598 -31.075 1.00 73.62 114 ILE A C 1
ATOM 898 O O . ILE A 1 114 ? 25.527 -8.678 -30.811 1.00 73.62 114 ILE A O 1
ATOM 902 N N . TYR A 1 115 ? 24.084 -7.446 -32.024 1.00 73.25 115 TYR A N 1
ATOM 903 C CA . TYR A 1 115 ? 23.626 -8.520 -32.891 1.00 73.25 115 TYR A CA 1
ATOM 904 C C . TYR A 1 115 ? 24.045 -8.255 -34.336 1.00 73.25 115 TYR A C 1
ATOM 906 O O . TYR A 1 115 ? 24.050 -7.113 -34.793 1.00 73.25 115 TYR A O 1
ATOM 914 N N . ARG A 1 116 ? 24.390 -9.317 -35.062 1.00 72.56 116 ARG A N 1
ATOM 915 C CA . ARG A 1 116 ? 24.667 -9.301 -36.501 1.00 72.56 116 ARG A CA 1
ATOM 916 C C . ARG A 1 116 ? 23.837 -10.401 -37.142 1.00 72.56 116 ARG A C 1
ATOM 918 O O . ARG A 1 116 ? 23.982 -11.556 -36.773 1.00 72.56 116 ARG A O 1
ATOM 925 N N . ASN A 1 117 ? 22.978 -10.054 -38.100 1.00 70.38 117 ASN A N 1
ATOM 926 C CA . ASN A 1 117 ? 22.125 -11.020 -38.808 1.00 70.38 117 ASN A CA 1
ATOM 927 C C . ASN A 1 117 ? 21.294 -11.930 -37.872 1.00 70.38 117 ASN A C 1
ATOM 929 O O . ASN A 1 117 ? 21.025 -13.076 -38.208 1.00 70.38 117 ASN A O 1
ATOM 933 N N . GLY A 1 118 ? 20.898 -11.430 -36.695 1.00 69.44 118 GLY A N 1
ATOM 934 C CA . GLY A 1 118 ? 20.157 -12.202 -35.689 1.00 69.44 118 GLY A CA 1
ATOM 935 C C . GLY A 1 118 ? 21.026 -12.989 -34.700 1.00 69.44 118 GLY A C 1
ATOM 936 O O . GLY A 1 118 ? 20.506 -13.449 -33.689 1.00 69.44 118 GLY A O 1
ATOM 937 N N . GLU A 1 119 ? 22.339 -13.080 -34.916 1.00 70.81 119 GLU A N 1
ATOM 938 C CA . GLU A 1 119 ? 23.263 -13.737 -33.990 1.00 70.81 119 GLU A CA 1
ATOM 939 C C . GLU A 1 119 ? 23.926 -12.735 -33.047 1.00 70.81 119 GLU A C 1
ATOM 941 O O . GLU A 1 119 ? 24.361 -11.652 -33.453 1.00 70.81 119 GLU A O 1
ATOM 946 N N . ARG A 1 120 ? 24.014 -13.101 -31.766 1.00 70.81 120 ARG A N 1
ATOM 947 C CA . ARG A 1 120 ? 24.685 -12.291 -30.749 1.00 70.81 120 ARG A CA 1
ATOM 948 C C . ARG A 1 120 ? 26.192 -12.372 -30.946 1.00 70.81 120 ARG A C 1
ATOM 950 O O . ARG A 1 120 ? 26.774 -13.453 -30.939 1.00 70.81 120 ARG A O 1
ATOM 957 N N . LEU A 1 121 ? 26.834 -11.218 -31.049 1.00 73.00 121 LEU A N 1
ATOM 958 C CA . LEU A 1 121 ? 28.286 -11.133 -31.090 1.00 73.00 121 LEU A CA 1
ATOM 959 C C . LEU A 1 121 ? 28.843 -11.364 -29.680 1.00 73.00 121 LEU A C 1
ATOM 961 O O . LEU A 1 121 ? 28.297 -10.873 -28.693 1.00 73.00 121 LEU A O 1
ATOM 965 N N . SER A 1 122 ? 29.935 -12.123 -29.582 1.00 64.50 122 SER A N 1
ATOM 966 C CA . SER A 1 122 ? 30.551 -12.510 -28.303 1.00 64.50 122 SER A CA 1
ATOM 967 C C . SER A 1 122 ? 31.210 -11.345 -27.556 1.00 64.50 122 SER A C 1
ATOM 969 O O . SER A 1 122 ? 31.515 -11.467 -26.371 1.00 64.50 122 SER A O 1
ATOM 971 N N . GLN A 1 123 ? 31.421 -10.208 -28.223 1.00 65.25 123 GLN A N 1
ATOM 972 C CA . GLN A 1 123 ? 31.954 -9.006 -27.592 1.00 65.25 123 GLN A CA 1
ATOM 973 C C . GLN A 1 123 ? 30.883 -8.294 -26.771 1.00 65.25 123 GLN A C 1
ATOM 975 O O . GLN A 1 123 ? 29.868 -7.834 -27.293 1.00 65.25 123 GLN A O 1
ATOM 980 N N . HIS A 1 124 ? 31.155 -8.170 -25.475 1.00 64.06 124 HIS A N 1
ATOM 981 C CA . HIS A 1 124 ? 30.373 -7.348 -24.568 1.00 64.06 124 HIS A CA 1
ATOM 982 C C . HIS A 1 124 ? 30.845 -5.893 -24.632 1.00 64.06 124 HIS A C 1
ATOM 984 O O . HIS A 1 124 ? 32.047 -5.624 -24.610 1.00 64.06 124 HIS A O 1
ATOM 990 N N . ALA A 1 125 ? 29.901 -4.957 -24.696 1.00 65.44 125 ALA A N 1
ATOM 991 C CA . ALA A 1 125 ? 30.207 -3.539 -24.616 1.00 65.44 125 ALA A CA 1
ATOM 992 C C . ALA A 1 125 ? 30.439 -3.140 -23.152 1.00 65.44 125 ALA A C 1
ATOM 994 O O . ALA A 1 125 ? 29.522 -3.302 -22.343 1.00 65.44 125 ALA A O 1
ATOM 995 N N . PRO A 1 126 ? 31.627 -2.630 -22.783 1.00 65.62 126 PRO A N 1
ATOM 996 C CA . PRO A 1 126 ? 31.862 -2.168 -21.424 1.00 65.62 126 PRO A CA 1
ATOM 997 C C . PRO A 1 126 ? 30.950 -0.981 -21.095 1.00 65.62 126 PRO A C 1
ATOM 999 O O . PRO A 1 126 ? 30.804 -0.040 -21.876 1.00 65.62 126 PRO A O 1
ATOM 1002 N N . ILE A 1 127 ? 30.339 -1.029 -19.912 1.00 62.88 127 ILE A N 1
ATOM 1003 C CA . ILE A 1 127 ? 29.465 0.030 -19.403 1.00 62.88 127 ILE A CA 1
ATOM 1004 C C . ILE A 1 127 ? 30.322 1.282 -19.158 1.00 62.88 127 ILE A C 1
ATOM 1006 O O . ILE A 1 127 ? 31.304 1.225 -18.423 1.00 62.88 127 ILE A O 1
ATOM 1010 N N . GLY A 1 128 ? 29.961 2.406 -19.784 1.00 64.62 128 GLY A N 1
ATOM 1011 C CA . GLY A 1 128 ? 30.672 3.688 -19.655 1.00 64.62 128 GLY A CA 1
ATOM 1012 C C . GLY A 1 128 ? 31.586 4.056 -20.829 1.00 64.62 128 GLY A C 1
ATOM 1013 O O . GLY A 1 128 ? 32.108 5.167 -20.856 1.00 64.62 128 GLY A O 1
ATOM 1014 N N . ILE A 1 129 ? 31.747 3.176 -21.824 1.00 67.75 129 ILE A N 1
ATOM 1015 C CA . ILE A 1 129 ? 32.425 3.493 -23.089 1.00 67.75 129 ILE A CA 1
ATOM 1016 C C . ILE A 1 129 ? 31.389 3.429 -24.211 1.00 67.75 129 ILE A C 1
ATOM 1018 O O . ILE A 1 129 ? 30.668 2.446 -24.328 1.00 67.75 129 ILE A O 1
ATOM 1022 N N . ASN A 1 130 ? 31.318 4.464 -25.051 1.00 67.00 130 ASN A N 1
ATOM 1023 C CA . ASN A 1 130 ? 30.315 4.572 -26.121 1.00 67.00 130 ASN A CA 1
ATOM 1024 C C . ASN A 1 130 ? 30.771 3.981 -27.467 1.00 67.00 130 ASN A C 1
ATOM 1026 O O . ASN A 1 130 ? 30.176 4.258 -28.504 1.00 67.00 130 ASN A O 1
ATOM 1030 N N . TYR A 1 131 ? 31.846 3.192 -27.474 1.00 67.44 131 TYR A N 1
ATOM 1031 C CA . TYR A 1 131 ? 32.386 2.571 -28.680 1.00 67.44 131 TYR A CA 1
ATOM 1032 C C . TYR A 1 131 ? 32.943 1.176 -28.387 1.00 67.44 131 TYR A C 1
ATOM 1034 O O . TYR A 1 131 ? 33.488 0.922 -27.312 1.00 67.44 131 TYR A O 1
ATOM 1042 N N . ILE A 1 132 ? 32.852 0.276 -29.370 1.00 68.31 132 ILE A N 1
ATOM 1043 C CA . ILE A 1 132 ? 33.548 -1.017 -29.349 1.00 68.31 132 ILE A CA 1
ATOM 1044 C C . ILE A 1 132 ? 34.578 -1.059 -30.464 1.00 68.31 132 ILE A C 1
ATOM 1046 O O . ILE A 1 132 ? 34.279 -0.914 -31.653 1.00 68.31 132 ILE A O 1
ATOM 1050 N N . ASN A 1 133 ? 35.808 -1.339 -30.050 1.00 55.59 133 ASN A N 1
ATOM 1051 C CA . ASN A 1 133 ? 36.903 -1.620 -30.947 1.00 55.59 133 ASN A CA 1
ATOM 1052 C C . ASN A 1 133 ? 36.824 -3.086 -31.370 1.00 55.59 133 ASN A C 1
ATOM 1054 O O . ASN A 1 133 ? 37.229 -3.965 -30.614 1.00 55.59 133 ASN A O 1
ATOM 1058 N N . ARG A 1 134 ? 36.403 -3.302 -32.622 1.00 61.06 134 ARG A N 1
ATOM 1059 C CA . ARG A 1 134 ? 36.766 -4.448 -33.472 1.00 61.06 134 ARG A CA 1
ATOM 1060 C C . ARG A 1 134 ? 35.750 -5.589 -33.563 1.00 61.06 134 ARG A C 1
ATOM 1062 O O . ARG A 1 134 ? 35.921 -6.648 -32.967 1.00 61.06 134 ARG A O 1
ATOM 1069 N N . LEU A 1 135 ? 34.837 -5.458 -34.519 1.00 61.28 135 LEU A N 1
ATOM 1070 C CA . LEU A 1 135 ? 34.219 -6.617 -35.166 1.00 61.28 135 LEU A CA 1
ATOM 1071 C C . LEU A 1 135 ? 35.186 -7.192 -36.213 1.00 61.28 135 LEU A C 1
ATOM 1073 O O . LEU A 1 135 ? 35.467 -6.529 -37.208 1.00 61.28 135 LEU A O 1
ATOM 1077 N N . MET A 1 136 ? 35.740 -8.386 -35.974 1.00 50.38 136 MET A N 1
ATOM 1078 C CA . MET A 1 136 ? 36.600 -9.095 -36.939 1.00 50.38 136 MET A CA 1
ATOM 1079 C C . MET A 1 136 ? 35.757 -9.973 -37.879 1.00 50.38 136 MET A C 1
ATOM 1081 O O . MET A 1 136 ? 34.730 -10.506 -37.464 1.00 50.38 136 MET A O 1
ATOM 1085 N N . GLY A 1 137 ? 36.187 -10.137 -39.136 1.00 52.25 137 GLY A N 1
ATOM 1086 C CA . GLY A 1 137 ? 35.514 -11.012 -40.115 1.00 52.25 137 GLY A CA 1
ATOM 1087 C C . GLY A 1 137 ? 34.373 -10.336 -40.889 1.00 52.25 137 GLY A C 1
ATOM 1088 O O . GLY A 1 137 ? 33.279 -10.891 -41.041 1.00 52.25 137 GLY A O 1
ATOM 1089 N N . LEU A 1 138 ? 34.598 -9.100 -41.338 1.00 52.22 138 LEU A N 1
ATOM 1090 C CA . LEU A 1 138 ? 33.636 -8.317 -42.113 1.00 52.22 138 LEU A CA 1
ATOM 1091 C C . LEU A 1 138 ? 34.012 -8.314 -43.599 1.00 52.22 138 LEU A C 1
ATOM 1093 O O . LEU A 1 138 ? 34.971 -7.660 -43.990 1.00 52.22 138 LEU A O 1
ATOM 1097 N N . GLU A 1 139 ? 33.218 -8.979 -44.440 1.00 46.81 139 GLU A N 1
ATOM 1098 C CA . GLU A 1 139 ? 33.134 -8.606 -45.855 1.00 46.81 139 GLU A CA 1
ATOM 1099 C C . GLU A 1 139 ? 32.285 -7.330 -45.977 1.00 46.81 139 GLU A C 1
ATOM 1101 O O . GLU A 1 139 ? 31.185 -7.252 -45.420 1.00 46.81 139 GLU A O 1
ATOM 1106 N N . MET A 1 140 ? 32.785 -6.326 -46.712 1.00 41.09 140 MET A N 1
ATOM 1107 C CA . MET A 1 140 ? 32.238 -4.955 -46.800 1.00 41.09 140 MET A CA 1
ATOM 1108 C C . MET A 1 140 ? 30.747 -4.840 -47.191 1.00 41.09 140 MET A C 1
ATOM 1110 O O . MET A 1 140 ? 30.180 -3.754 -47.093 1.00 41.09 140 MET A O 1
ATOM 1114 N N . LYS A 1 141 ? 30.086 -5.914 -47.643 1.00 40.34 141 LYS A N 1
ATOM 1115 C CA . LYS A 1 141 ? 28.738 -5.860 -48.242 1.00 40.34 141 LYS A CA 1
ATOM 1116 C C . LYS A 1 141 ? 27.565 -6.132 -47.290 1.00 40.34 141 LYS A C 1
ATOM 1118 O O . LYS A 1 141 ? 26.426 -5.922 -47.698 1.00 40.34 141 LYS A O 1
ATOM 1123 N N . CYS A 1 142 ? 27.796 -6.554 -46.043 1.00 40.81 142 CYS A N 1
ATOM 1124 C CA . CYS A 1 142 ? 26.722 -7.132 -45.212 1.00 40.81 142 CYS A CA 1
ATOM 1125 C C . CYS A 1 142 ? 26.290 -6.331 -43.970 1.00 40.81 142 CYS A C 1
ATOM 1127 O O . CYS A 1 142 ? 25.513 -6.849 -43.174 1.00 40.81 142 CYS A O 1
ATOM 1129 N N . ILE A 1 143 ? 26.718 -5.078 -43.773 1.00 41.91 143 ILE A N 1
ATOM 1130 C CA . ILE A 1 143 ? 26.217 -4.272 -42.640 1.00 41.91 143 ILE A CA 1
ATOM 1131 C C . ILE A 1 143 ? 24.929 -3.557 -43.058 1.00 41.91 143 ILE A C 1
ATOM 1133 O O . ILE A 1 143 ? 24.894 -2.345 -43.261 1.00 41.91 143 ILE A O 1
ATOM 1137 N N . LYS A 1 144 ? 23.844 -4.317 -43.214 1.00 40.53 144 LYS A N 1
ATOM 1138 C CA . LYS A 1 144 ? 22.496 -3.751 -43.185 1.00 40.53 144 LYS A CA 1
ATOM 1139 C C . LYS A 1 144 ? 21.623 -4.553 -42.235 1.00 40.53 144 LYS A C 1
ATOM 1141 O O . LYS A 1 144 ? 21.361 -5.725 -42.466 1.00 40.53 144 LYS A O 1
ATOM 1146 N N . LYS A 1 145 ? 21.090 -3.795 -41.275 1.00 42.19 145 LYS A N 1
ATOM 1147 C CA . LYS A 1 145 ? 19.933 -4.058 -40.419 1.00 42.19 145 LYS A CA 1
ATOM 1148 C C . LYS A 1 145 ? 20.188 -4.891 -39.157 1.00 42.19 145 LYS A C 1
ATOM 1150 O O . LYS A 1 145 ? 20.667 -6.016 -39.203 1.00 42.19 145 LYS A O 1
ATOM 1155 N N . ASN A 1 146 ? 19.718 -4.290 -38.059 1.00 43.38 146 ASN A N 1
ATOM 1156 C CA . ASN A 1 146 ? 19.267 -4.905 -36.811 1.00 43.38 146 ASN A CA 1
ATOM 1157 C C . ASN A 1 146 ? 20.321 -5.109 -35.714 1.00 43.38 146 ASN A C 1
ATOM 1159 O O . ASN A 1 146 ? 20.583 -6.228 -35.282 1.00 43.38 146 ASN A O 1
ATOM 1163 N N . VAL A 1 147 ? 20.849 -3.991 -35.201 1.00 44.09 147 VAL A N 1
ATOM 1164 C CA . VAL A 1 147 ? 21.432 -3.939 -33.853 1.00 44.09 147 VAL A CA 1
ATOM 1165 C C . VAL A 1 147 ? 20.367 -3.400 -32.902 1.00 44.09 147 VAL A C 1
ATOM 1167 O O . VAL A 1 147 ? 19.878 -2.290 -33.098 1.00 44.09 147 VAL A O 1
ATOM 1170 N N . TYR A 1 148 ? 20.008 -4.184 -31.888 1.00 47.03 148 TYR A N 1
ATOM 1171 C CA . TYR A 1 148 ? 19.067 -3.792 -30.839 1.00 47.03 148 TYR A CA 1
ATOM 1172 C C . TYR A 1 148 ? 19.738 -3.936 -29.480 1.00 47.03 148 TYR A C 1
ATOM 1174 O O . TYR A 1 148 ? 20.459 -4.906 -29.244 1.00 47.03 148 TYR A O 1
ATOM 1182 N N . ILE A 1 149 ? 19.490 -2.977 -28.591 1.00 48.62 149 ILE A N 1
ATOM 1183 C CA . ILE A 1 149 ? 19.974 -3.010 -27.212 1.00 48.62 149 ILE A CA 1
ATOM 1184 C C . ILE A 1 149 ? 18.795 -3.399 -26.346 1.00 48.62 149 ILE A C 1
ATOM 1186 O O . ILE A 1 149 ? 17.756 -2.744 -26.362 1.00 48.62 149 ILE A O 1
ATOM 1190 N N . GLU A 1 150 ? 18.955 -4.501 -25.629 1.00 41.75 150 GLU A N 1
ATOM 1191 C CA . GLU A 1 150 ? 17.927 -5.012 -24.742 1.00 41.75 150 GLU A CA 1
ATOM 1192 C C . GLU A 1 150 ? 18.033 -4.299 -23.391 1.00 41.75 150 GLU A C 1
ATOM 1194 O O . GLU A 1 150 ? 18.937 -4.557 -22.597 1.00 41.75 150 GLU A O 1
ATOM 1199 N N . THR A 1 151 ? 17.104 -3.380 -23.138 1.00 40.31 151 THR A N 1
ATOM 1200 C CA . THR A 1 151 ? 16.852 -2.820 -21.810 1.00 40.31 151 THR A CA 1
ATOM 1201 C C . THR A 1 151 ? 15.647 -3.558 -21.226 1.00 40.31 151 THR A C 1
ATOM 1203 O O . THR A 1 151 ? 14.556 -3.549 -21.793 1.00 40.31 151 THR A O 1
ATOM 1206 N N . LYS A 1 152 ? 15.849 -4.275 -20.121 1.00 39.34 152 LYS A N 1
ATOM 1207 C CA . LYS A 1 152 ? 14.798 -5.015 -19.414 1.00 39.34 152 LYS A CA 1
ATOM 1208 C C . LYS A 1 152 ? 14.928 -4.791 -17.925 1.00 39.34 152 LYS A C 1
ATOM 1210 O O . LYS A 1 152 ? 16.075 -4.679 -17.444 1.00 39.34 152 LYS A O 1
#

Sequence (152 aa):
MATSTSVQFTVGKLDAGMAILLTEDHHLIEFPSLLLPPGVTSGSIVNIGVNRNYDQEEAQSKEFWELQEAILKEFGRNKPESPRLHIKQITQTSVILEWEPLVLHQAKLKALNIYRNGERLSQHAPIGINYINRLMGLEMKCIKKNVYIETK

Secondary structure (DSSP, 8-state):
----EEEEEEEEEE-SSEEEEE-TT--EEEEEGGGSPTT--TT-EEEEEE---HHHHHHHHHHHHHHHHHHIIIIIS-PPPPP-EEEEEE-SSEEEEEEPPP--TTPPP-----EETTEEPSPPPPTT-SEEEEEES--TT---S-------